Protein AF-A0A0F8AJ07-F1 (afdb_monomer)

pLDDT: mean 80.33, std 14.84, range [34.88, 97.62]

Sequence (71 aa):
MVQILEDRFVHPRFGSIKCVRTLRPVQKDEELMVAYGYDHKPTGKNGPEAPDWYKQELEEFQQRQAAPTGQ

Secondary structure (DSSP, 8-state):
-EEEEEEEEEETTTEEEEEEEESS---TT--EEE------S--SSS--SS-HHHHHHHHHHHHHHHS----

Mean predicted aligned error: 8.67 Å

Structure (mmCIF, N/CA/C/O backbone):
data_AF-A0A0F8AJ07-F1
#
_entry.id   AF-A0A0F8AJ07-F1
#
loop_
_atom_site.group_PDB
_atom_site.id
_atom_site.type_symbol
_atom_site.label_atom_id
_atom_site.label_alt_id
_atom_site.label_comp_id
_atom_site.label_asym_id
_atom_site.label_entity_id
_atom_site.label_seq_id
_atom_site.pdbx_PDB_ins_code
_atom_site.Cartn_x
_atom_site.Cartn_y
_atom_site.Cartn_z
_atom_site.occupancy
_atom_site.B_iso_or_equiv
_atom_site.auth_seq_id
_atom_site.auth_comp_id
_atom_site.auth_asym_id
_atom_site.auth_atom_id
_atom_site.pdbx_PDB_model_num
ATOM 1 N N . MET A 1 1 ? -8.357 -7.129 8.058 1.00 53.94 1 MET A N 1
ATOM 2 C CA . MET A 1 1 ? -7.146 -6.481 7.509 1.00 53.94 1 MET A CA 1
ATOM 3 C C . MET A 1 1 ? -6.072 -7.538 7.301 1.00 53.94 1 MET A C 1
ATOM 5 O O . MET A 1 1 ? -5.622 -8.143 8.272 1.00 53.94 1 MET A O 1
ATOM 9 N N . VAL A 1 2 ? -5.719 -7.857 6.053 1.00 59.09 2 VAL A N 1
ATOM 10 C CA . VAL A 1 2 ? -4.485 -8.610 5.773 1.00 59.09 2 VAL A CA 1
ATOM 11 C C . VAL A 1 2 ? -3.388 -7.577 5.638 1.00 59.09 2 VAL A C 1
ATOM 13 O O . VAL A 1 2 ? -3.478 -6.729 4.760 1.00 59.09 2 VAL A O 1
ATOM 16 N N . GLN A 1 3 ? -2.375 -7.639 6.492 1.00 69.25 3 GLN A N 1
ATOM 17 C CA . GLN A 1 3 ? -1.130 -6.938 6.219 1.00 69.25 3 GLN A CA 1
ATOM 18 C C . GLN A 1 3 ? -0.283 -7.831 5.314 1.00 69.25 3 GLN A C 1
ATOM 20 O O . GLN A 1 3 ? -0.098 -9.018 5.591 1.00 69.25 3 GLN A O 1
ATOM 25 N N . ILE A 1 4 ? 0.188 -7.275 4.209 1.00 80.19 4 ILE A N 1
ATOM 26 C CA . ILE A 1 4 ? 1.136 -7.911 3.291 1.00 80.19 4 ILE A CA 1
ATOM 27 C C . ILE A 1 4 ? 2.477 -7.176 3.365 1.00 80.19 4 ILE A C 1
ATOM 29 O O . ILE A 1 4 ? 2.537 -6.033 3.820 1.00 80.19 4 ILE A O 1
ATOM 33 N N . LEU A 1 5 ? 3.553 -7.834 2.938 1.00 82.62 5 LEU A N 1
ATOM 34 C CA . LEU A 1 5 ? 4.882 -7.230 2.861 1.00 82.62 5 LEU A CA 1
ATOM 35 C C . LEU A 1 5 ? 5.211 -6.823 1.428 1.00 82.62 5 LEU A C 1
ATOM 37 O O . LEU A 1 5 ? 4.857 -7.525 0.478 1.00 82.62 5 LEU A O 1
ATOM 41 N N . GLU A 1 6 ? 5.958 -5.732 1.296 1.00 84.56 6 GLU A N 1
ATOM 42 C CA . GLU A 1 6 ? 6.749 -5.478 0.098 1.00 84.56 6 GLU A CA 1
ATOM 43 C C . GLU A 1 6 ? 8.036 -6.316 0.156 1.00 84.56 6 GLU A C 1
ATOM 45 O O . GLU A 1 6 ? 8.850 -6.138 1.062 1.00 84.56 6 GLU A O 1
ATOM 50 N N . ASP A 1 7 ? 8.238 -7.211 -0.809 1.00 89.19 7 ASP A N 1
ATOM 51 C CA . ASP A 1 7 ? 9.419 -8.080 -0.892 1.00 89.19 7 ASP A CA 1
ATOM 52 C C . ASP A 1 7 ? 10.212 -7.800 -2.177 1.00 89.19 7 ASP A C 1
ATOM 54 O O . ASP A 1 7 ? 9.648 -7.370 -3.185 1.00 89.19 7 ASP A O 1
ATOM 58 N N . ARG A 1 8 ? 11.531 -8.015 -2.169 1.00 93.38 8 ARG A N 1
ATOM 59 C CA . ARG A 1 8 ? 12.351 -7.838 -3.380 1.00 93.38 8 ARG A CA 1
ATOM 60 C C . ARG A 1 8 ? 12.123 -9.011 -4.327 1.00 93.38 8 ARG A C 1
ATOM 62 O O . ARG A 1 8 ? 12.259 -10.165 -3.935 1.00 93.38 8 ARG A O 1
ATOM 69 N N . PHE A 1 9 ? 11.851 -8.720 -5.596 1.00 95.06 9 PHE A N 1
ATOM 70 C CA . PHE A 1 9 ? 11.573 -9.740 -6.600 1.00 95.06 9 PHE A CA 1
ATOM 71 C C . PHE A 1 9 ? 12.164 -9.377 -7.960 1.00 95.06 9 PHE A C 1
ATOM 73 O O . PHE A 1 9 ? 12.040 -8.247 -8.424 1.00 95.06 9 PHE A O 1
ATOM 80 N N . VAL A 1 10 ? 12.785 -10.349 -8.627 1.00 95.38 10 VAL A N 1
ATOM 81 C CA . VAL A 1 10 ? 13.303 -10.170 -9.988 1.00 95.38 10 VAL A CA 1
ATOM 82 C C . VAL A 1 10 ? 12.338 -10.833 -10.958 1.00 95.38 10 VAL A C 1
ATOM 84 O O . VAL A 1 10 ? 12.296 -12.056 -11.072 1.00 95.38 10 VAL A O 1
ATOM 87 N N . HIS A 1 11 ? 11.545 -10.023 -11.653 1.00 96.62 11 HIS A N 1
ATOM 88 C CA . HIS A 1 11 ? 10.589 -10.523 -12.630 1.00 96.62 11 HIS A CA 1
ATOM 89 C C . HIS A 1 11 ? 11.258 -10.64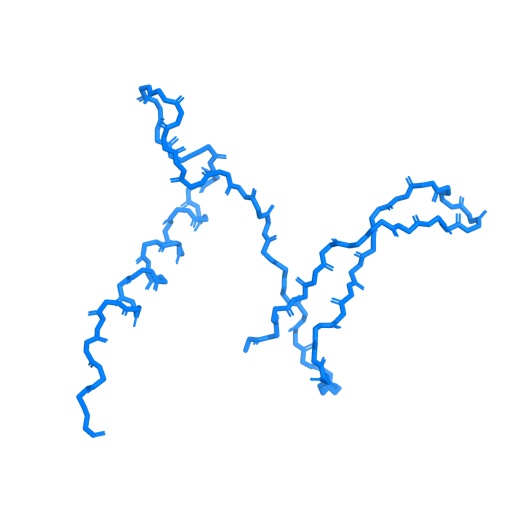7 -14.009 1.00 96.62 11 HIS A C 1
ATOM 91 O O . HIS A 1 11 ? 11.863 -9.678 -14.468 1.00 96.62 11 HIS A O 1
ATOM 97 N N . PRO A 1 12 ? 11.090 -11.763 -14.742 1.00 96.12 12 PRO A N 1
ATOM 98 C CA . PRO A 1 12 ? 11.769 -11.989 -16.025 1.00 96.12 12 PRO A CA 1
ATOM 99 C C . PRO A 1 12 ? 11.469 -10.918 -17.087 1.00 96.12 12 PRO A C 1
ATOM 101 O O . PRO A 1 12 ? 12.294 -10.668 -17.957 1.00 96.12 12 PRO A O 1
ATOM 104 N N . ARG A 1 13 ? 10.309 -10.250 -17.001 1.00 97.62 13 ARG A N 1
ATOM 105 C CA . ARG A 1 13 ? 9.949 -9.104 -17.861 1.00 97.62 13 ARG A CA 1
ATOM 106 C C . ARG A 1 13 ? 10.366 -7.736 -17.308 1.00 97.62 13 ARG A C 1
ATOM 108 O O . ARG A 1 13 ? 10.627 -6.838 -18.097 1.00 97.62 13 ARG A O 1
ATOM 115 N N . PHE A 1 14 ? 10.345 -7.546 -15.987 1.00 95.94 14 PHE A N 1
ATOM 116 C CA . PHE A 1 14 ? 10.448 -6.210 -15.369 1.00 95.94 14 PHE A CA 1
ATOM 117 C C . PHE A 1 14 ? 11.791 -5.966 -14.669 1.00 95.94 14 PHE A C 1
ATOM 119 O O . PHE A 1 14 ? 12.045 -4.858 -14.211 1.00 95.94 14 PHE A O 1
ATOM 126 N N . GLY A 1 15 ? 12.656 -6.979 -14.590 1.00 95.88 15 GLY A N 1
ATOM 127 C CA . GLY A 1 15 ? 13.901 -6.905 -13.837 1.00 95.88 15 GLY A CA 1
ATOM 128 C C . GLY A 1 15 ? 13.650 -6.827 -12.331 1.00 95.88 15 GLY A C 1
ATOM 129 O O . GLY A 1 15 ? 12.686 -7.399 -11.818 1.00 95.88 15 GLY A O 1
ATOM 130 N N . SER A 1 16 ? 14.545 -6.143 -11.620 1.00 96.75 16 SER A N 1
ATOM 131 C CA . SER A 1 16 ? 14.496 -5.988 -10.164 1.00 96.75 16 SER A CA 1
ATOM 132 C C . SER A 1 16 ? 13.412 -4.999 -9.744 1.00 96.75 16 SER A C 1
ATOM 134 O O . SER A 1 16 ? 13.541 -3.796 -9.958 1.00 96.75 16 SER A O 1
ATOM 136 N N . ILE A 1 17 ? 12.369 -5.513 -9.103 1.00 96.44 17 ILE A N 1
ATOM 137 C CA . ILE A 1 17 ? 11.222 -4.758 -8.599 1.00 96.44 17 ILE A CA 1
ATOM 138 C C . ILE A 1 17 ? 10.896 -5.176 -7.158 1.00 96.44 17 ILE A C 1
ATOM 140 O O . ILE A 1 17 ? 11.559 -6.033 -6.567 1.00 96.44 17 ILE A O 1
ATOM 144 N N . LYS A 1 18 ? 9.860 -4.568 -6.579 1.00 92.19 18 LYS A N 1
ATOM 145 C CA . LYS A 1 18 ? 9.192 -5.094 -5.386 1.00 92.19 18 LYS A CA 1
ATOM 146 C C . LYS A 1 18 ? 7.942 -5.874 -5.796 1.00 92.19 18 LYS A C 1
ATOM 148 O O . LYS A 1 18 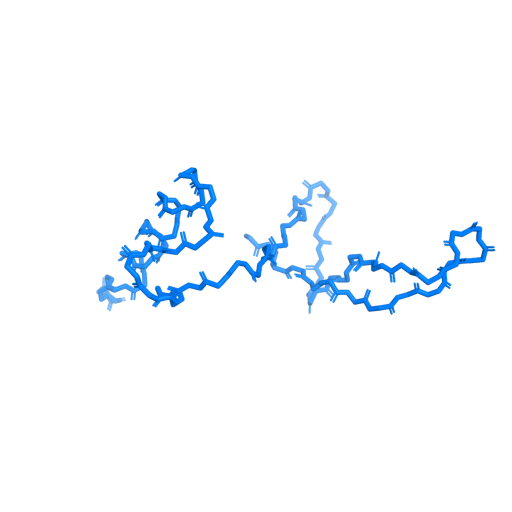? 7.282 -5.506 -6.767 1.00 92.19 18 LYS A O 1
ATOM 153 N N . CYS A 1 19 ? 7.611 -6.931 -5.062 1.00 92.88 19 CYS A N 1
ATOM 154 C CA . CYS A 1 19 ? 6.335 -7.628 -5.162 1.00 92.88 19 CYS A CA 1
ATOM 155 C C . CYS A 1 19 ? 5.567 -7.546 -3.842 1.00 92.88 19 CYS A C 1
ATOM 157 O O . CYS A 1 19 ? 6.120 -7.229 -2.789 1.00 92.88 19 CYS A O 1
ATOM 159 N N . VAL A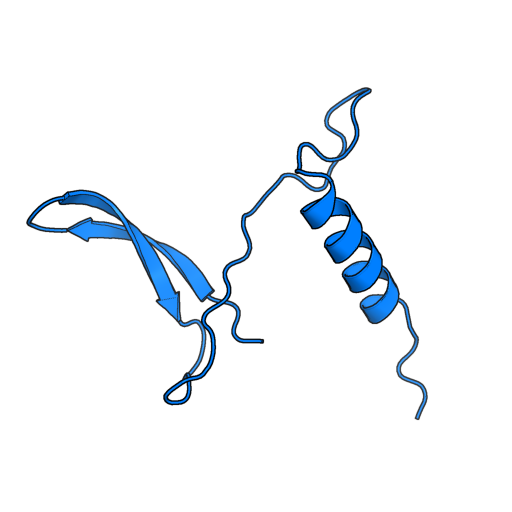 1 20 ? 4.276 -7.842 -3.918 1.00 91.94 20 VAL A N 1
ATOM 160 C CA . VAL A 1 20 ? 3.404 -7.968 -2.757 1.00 91.94 20 VAL A CA 1
ATOM 161 C C . VAL A 1 20 ? 3.377 -9.429 -2.318 1.00 91.94 20 VAL A C 1
ATOM 163 O O . VAL A 1 20 ? 3.027 -10.307 -3.108 1.00 91.94 20 VAL A O 1
ATOM 166 N N . ARG A 1 21 ? 3.714 -9.692 -1.053 1.00 91.38 21 ARG A N 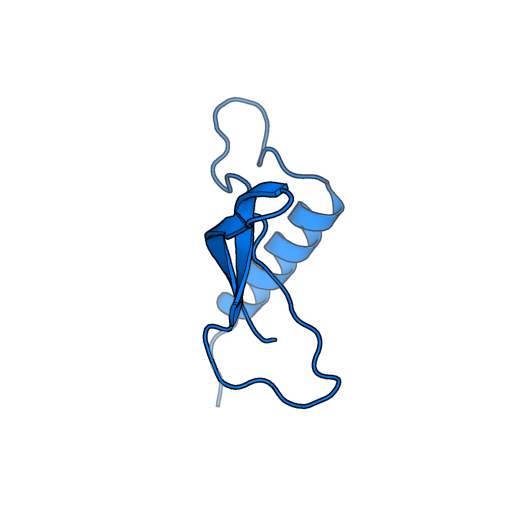1
ATOM 167 C CA . ARG A 1 21 ? 3.710 -11.034 -0.464 1.00 91.38 21 ARG A CA 1
ATOM 168 C C . ARG A 1 21 ? 2.749 -11.117 0.714 1.00 91.38 21 ARG A C 1
ATOM 170 O O . ARG A 1 21 ? 2.869 -10.378 1.689 1.00 91.38 21 ARG A O 1
ATOM 177 N N . THR A 1 22 ? 1.826 -12.071 0.6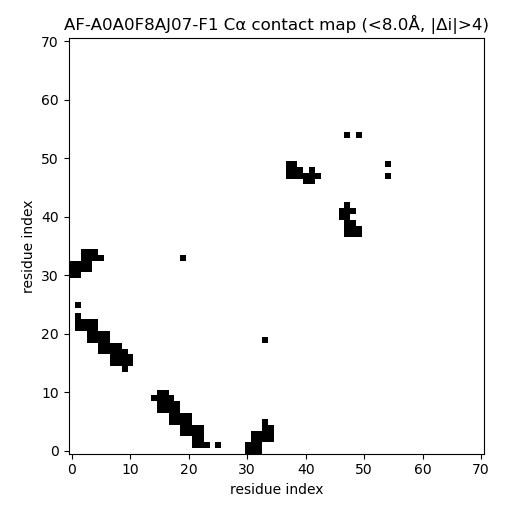58 1.00 90.12 22 THR A N 1
ATOM 178 C CA . THR A 1 22 ? 0.881 -12.334 1.747 1.00 90.12 22 THR A CA 1
ATOM 179 C C . THR A 1 22 ? 1.602 -12.866 2.988 1.00 90.12 22 THR A C 1
ATOM 181 O O . THR A 1 22 ? 2.348 -13.842 2.892 1.00 90.12 22 THR A O 1
ATOM 184 N N . LEU A 1 23 ? 1.353 -12.266 4.159 1.00 88.12 23 LEU A N 1
ATOM 185 C CA . LEU A 1 23 ? 1.885 -12.747 5.446 1.00 88.12 23 LEU A CA 1
ATOM 186 C C . LEU A 1 23 ? 1.126 -13.954 6.008 1.00 88.12 23 LEU A C 1
ATOM 188 O O . LEU A 1 23 ? 1.674 -14.732 6.783 1.00 88.12 23 LEU A O 1
ATOM 192 N N . ARG A 1 24 ? -0.145 -14.097 5.628 1.00 88.56 24 ARG A N 1
ATOM 193 C CA . ARG A 1 24 ? -1.068 -15.140 6.086 1.00 88.56 24 ARG A CA 1
ATOM 194 C C . ARG A 1 24 ? -1.970 -15.588 4.931 1.00 88.56 24 ARG A C 1
ATOM 196 O O . ARG A 1 24 ? -2.028 -14.872 3.931 1.00 88.56 24 ARG A O 1
ATOM 203 N N . PRO A 1 25 ? -2.693 -16.717 5.056 1.00 90.50 25 PRO A N 1
ATOM 204 C CA . PRO A 1 25 ? -3.726 -17.083 4.095 1.00 90.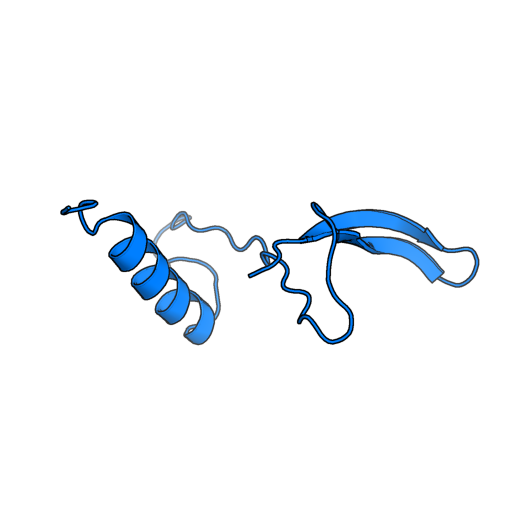50 25 PRO A CA 1
ATOM 205 C C . PRO A 1 25 ? -4.751 -15.956 3.919 1.00 90.50 25 PRO A C 1
ATOM 207 O O . PRO A 1 25 ? -5.131 -15.290 4.890 1.00 90.50 25 PRO A O 1
ATOM 210 N N . VAL A 1 26 ? -5.172 -15.759 2.672 1.00 90.31 26 VAL A N 1
ATOM 211 C CA . VAL A 1 26 ? -6.121 -14.725 2.248 1.00 90.31 26 VAL A CA 1
ATOM 212 C C . VAL A 1 26 ? -7.291 -15.401 1.549 1.00 90.31 26 VAL A C 1
ATOM 214 O O . VAL A 1 26 ? -7.091 -16.354 0.790 1.00 90.31 26 VAL A O 1
ATOM 217 N N . GLN A 1 27 ? -8.506 -14.938 1.826 1.00 92.75 27 GLN A N 1
ATOM 218 C CA . GLN A 1 27 ? -9.703 -15.450 1.165 1.00 92.75 27 GLN A CA 1
ATOM 219 C C . GLN A 1 27 ? -9.869 -14.860 -0.236 1.00 92.75 27 GLN A C 1
ATOM 221 O O . GLN A 1 27 ? -9.343 -13.797 -0.563 1.00 92.75 27 GLN A O 1
ATOM 226 N N . LYS A 1 28 ? -10.638 -15.552 -1.079 1.00 93.38 28 LYS A N 1
ATOM 227 C CA . LYS A 1 28 ? -11.059 -14.979 -2.356 1.00 93.38 28 LYS A CA 1
ATOM 228 C C . LYS A 1 28 ? -11.818 -13.674 -2.081 1.00 93.38 28 LYS A C 1
ATOM 230 O O . LYS A 1 28 ? -12.636 -13.633 -1.169 1.00 93.38 28 LYS A O 1
ATOM 235 N N . ASP A 1 29 ? -11.517 -12.642 -2.863 1.00 92.44 29 ASP A N 1
ATOM 236 C CA . ASP A 1 29 ? -12.130 -11.312 -2.770 1.00 92.44 29 ASP A CA 1
ATOM 237 C C . ASP A 1 29 ? -11.789 -10.527 -1.476 1.00 92.44 29 ASP A C 1
ATOM 239 O O . ASP A 1 29 ? -12.307 -9.432 -1.270 1.00 92.44 29 ASP A O 1
ATOM 243 N N . GLU A 1 30 ? -10.881 -11.027 -0.619 1.00 90.44 30 GLU A N 1
ATOM 244 C CA . GLU A 1 30 ? -10.337 -10.256 0.512 1.00 90.44 30 GLU A CA 1
ATOM 245 C C . GLU A 1 30 ? -9.326 -9.214 0.001 1.00 90.44 30 GLU A C 1
ATOM 247 O O . GLU A 1 30 ? -8.395 -9.527 -0.746 1.00 90.44 30 GLU 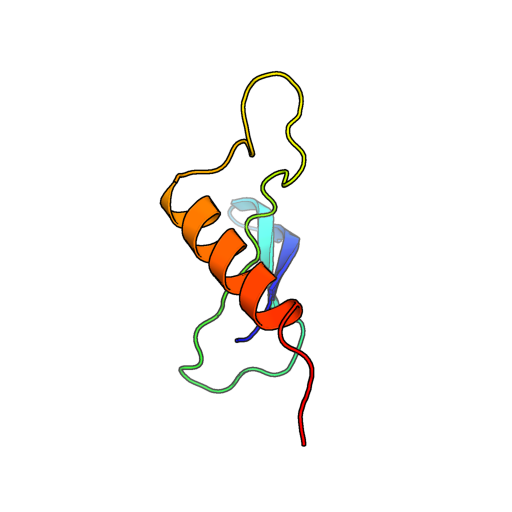A O 1
ATOM 252 N N . GLU A 1 31 ? -9.505 -7.960 0.416 1.00 90.56 31 GLU A N 1
ATOM 253 C CA . GLU A 1 31 ? -8.640 -6.854 0.012 1.00 90.56 31 GLU A CA 1
ATOM 254 C C . GLU A 1 31 ? -7.227 -6.992 0.601 1.00 90.56 31 GLU A C 1
ATOM 256 O O . GLU A 1 31 ? -7.028 -7.182 1.809 1.00 90.56 31 GLU A O 1
ATOM 261 N N . LEU A 1 32 ? -6.227 -6.876 -0.274 1.00 89.62 32 LEU A N 1
ATOM 262 C CA . LEU A 1 32 ? -4.817 -6.917 0.088 1.00 89.62 32 LEU A CA 1
ATOM 263 C C . LEU A 1 32 ? -4.338 -5.511 0.453 1.00 89.62 32 LEU A C 1
ATOM 265 O O . LEU A 1 32 ? -4.253 -4.648 -0.416 1.00 89.62 32 LEU A O 1
ATOM 269 N N . MET A 1 33 ? -3.963 -5.297 1.716 1.00 87.81 33 MET A N 1
ATOM 270 C CA . MET A 1 33 ? -3.454 -4.005 2.186 1.00 87.81 33 MET A CA 1
ATOM 271 C C . MET A 1 33 ? -1.990 -4.097 2.625 1.00 87.81 33 MET A C 1
ATOM 273 O O . MET A 1 33 ? -1.581 -5.031 3.319 1.00 87.81 33 MET A O 1
ATOM 277 N N . VAL A 1 34 ? -1.188 -3.110 2.227 1.00 87.56 34 VAL A N 1
ATOM 278 C CA . VAL A 1 34 ? 0.243 -3.012 2.547 1.00 87.56 34 VAL A CA 1
ATOM 279 C C . VAL A 1 34 ? 0.503 -1.798 3.425 1.00 87.56 34 VAL A C 1
ATOM 281 O O . VAL A 1 34 ? -0.098 -0.742 3.244 1.00 87.56 34 VAL A O 1
ATOM 284 N N . ALA A 1 35 ? 1.415 -1.937 4.385 1.00 86.25 35 ALA A N 1
ATOM 285 C CA . ALA A 1 35 ? 1.913 -0.782 5.113 1.00 86.25 35 ALA A CA 1
ATOM 286 C C . ALA A 1 35 ? 2.878 -0.006 4.207 1.00 86.25 35 ALA A C 1
ATOM 288 O O . ALA A 1 35 ? 3.940 -0.517 3.865 1.00 86.25 35 ALA A O 1
ATOM 289 N N . TYR A 1 36 ? 2.524 1.232 3.855 1.00 84.62 36 TYR A N 1
ATOM 290 C CA . TYR A 1 36 ? 3.335 2.090 2.980 1.00 84.62 36 TYR A CA 1
ATOM 291 C C . TYR A 1 36 ? 4.738 2.406 3.524 1.00 84.62 36 TYR A C 1
ATOM 293 O O . TYR A 1 36 ? 5.618 2.784 2.759 1.00 84.62 36 TYR A O 1
ATOM 301 N N . GLY A 1 37 ? 4.959 2.251 4.834 1.00 82.19 37 GLY A N 1
ATOM 302 C CA . GLY A 1 37 ? 6.283 2.413 5.437 1.00 82.19 37 GLY A CA 1
ATOM 303 C C . GLY A 1 37 ? 6.778 3.860 5.508 1.00 82.19 37 GLY A C 1
ATOM 304 O O . GLY A 1 37 ? 7.987 4.072 5.537 1.00 82.19 37 GLY A O 1
ATOM 305 N N . TYR A 1 38 ? 5.871 4.846 5.535 1.00 83.31 38 TYR A N 1
ATOM 306 C CA . TYR A 1 38 ? 6.237 6.231 5.843 1.00 83.31 38 TYR A CA 1
ATOM 307 C C . TYR A 1 38 ? 6.917 6.323 7.210 1.00 83.31 38 TYR A C 1
ATOM 309 O O . TYR A 1 38 ? 6.558 5.588 8.132 1.00 83.31 38 TYR A O 1
ATOM 317 N N . ASP A 1 39 ? 7.878 7.237 7.349 1.00 75.31 39 ASP A N 1
ATOM 318 C CA . ASP A 1 39 ? 8.498 7.486 8.646 1.00 75.31 39 ASP A CA 1
ATOM 319 C C . ASP A 1 39 ? 7.478 8.153 9.577 1.00 75.31 39 ASP A C 1
ATOM 321 O O . ASP A 1 39 ? 6.885 9.190 9.268 1.00 75.31 39 ASP A O 1
ATOM 325 N N . HIS A 1 40 ? 7.232 7.506 10.713 1.00 71.75 40 HIS A N 1
ATOM 326 C CA . HIS A 1 40 ? 6.303 7.993 11.732 1.00 71.75 40 HIS A CA 1
ATOM 327 C C . HIS A 1 40 ? 6.983 8.943 12.713 1.00 71.75 40 HIS A C 1
ATOM 329 O O . HIS A 1 40 ? 6.302 9.600 13.501 1.00 71.75 40 HIS A O 1
ATOM 335 N N . LYS A 1 41 ? 8.317 9.020 12.697 1.00 63.75 41 LYS A N 1
ATOM 336 C CA . LYS A 1 41 ? 9.070 9.948 13.529 1.00 63.75 41 LYS A CA 1
ATOM 337 C C . LYS A 1 41 ? 9.143 11.301 12.821 1.00 63.75 41 LYS A C 1
ATOM 339 O O . LYS A 1 41 ? 9.455 11.363 11.635 1.00 63.75 41 LYS A O 1
ATOM 344 N N . PRO A 1 42 ? 8.895 12.407 13.536 1.00 60.03 42 PRO A N 1
ATOM 345 C CA . PRO A 1 42 ? 9.156 13.728 12.996 1.00 60.03 42 PRO A CA 1
ATOM 346 C C . PRO A 1 42 ? 10.672 13.910 12.884 1.00 60.03 42 PRO A C 1
ATOM 348 O O . PRO A 1 42 ? 11.365 14.171 13.871 1.00 60.03 42 PRO A O 1
ATOM 351 N N . THR A 1 43 ? 11.216 13.747 11.684 1.00 51.91 43 THR A N 1
ATOM 352 C CA . THR A 1 43 ? 12.622 14.044 11.403 1.00 51.91 43 THR A CA 1
ATOM 353 C C . THR A 1 43 ? 12.770 15.565 11.252 1.00 51.91 43 THR A C 1
ATOM 355 O O . THR A 1 43 ? 12.864 16.098 10.152 1.00 51.91 43 THR A O 1
ATOM 358 N N . GLY A 1 44 ? 12.735 16.300 12.372 1.00 61.19 44 GLY A N 1
ATOM 359 C CA . GLY A 1 44 ? 12.915 17.760 12.423 1.00 61.19 44 GLY A CA 1
ATOM 360 C C . GLY A 1 44 ? 11.649 18.570 12.755 1.00 61.19 44 GLY A C 1
ATOM 361 O O . GLY A 1 44 ? 10.830 18.150 13.563 1.00 61.19 44 GLY A O 1
ATOM 362 N N . LYS A 1 45 ? 11.523 19.782 12.180 1.00 52.50 45 LYS A N 1
ATOM 363 C CA . LYS A 1 45 ? 10.409 20.740 12.415 1.00 52.50 45 LYS A CA 1
ATOM 364 C C . LYS A 1 45 ? 9.115 20.412 11.659 1.00 52.50 45 LYS A C 1
ATOM 366 O O . LYS A 1 45 ? 8.098 21.057 11.898 1.00 52.50 45 LYS A O 1
ATOM 371 N N . ASN A 1 46 ? 9.163 19.452 10.747 1.00 53.97 46 ASN A N 1
ATOM 372 C CA . ASN A 1 46 ? 8.016 19.015 9.967 1.00 53.97 46 ASN A CA 1
ATOM 373 C C . ASN A 1 46 ? 7.549 17.684 10.565 1.00 53.97 46 ASN A C 1
ATOM 375 O O . ASN A 1 46 ? 8.385 16.857 10.923 1.00 53.97 46 ASN A O 1
ATOM 379 N N . GLY A 1 47 ? 6.237 17.519 10.752 1.00 59.41 47 GLY A N 1
ATOM 380 C CA . GLY A 1 47 ? 5.637 16.292 11.289 1.00 59.41 47 GLY A CA 1
ATOM 381 C C . GLY A 1 47 ? 5.927 15.051 10.427 1.00 59.41 47 GLY A C 1
ATOM 382 O O . GLY A 1 47 ? 6.777 15.111 9.542 1.00 59.41 47 GLY A O 1
ATOM 383 N N . PRO A 1 48 ? 5.217 13.927 10.641 1.00 63.25 48 PRO A N 1
ATOM 384 C CA . PRO A 1 48 ? 5.397 12.721 9.831 1.00 63.25 4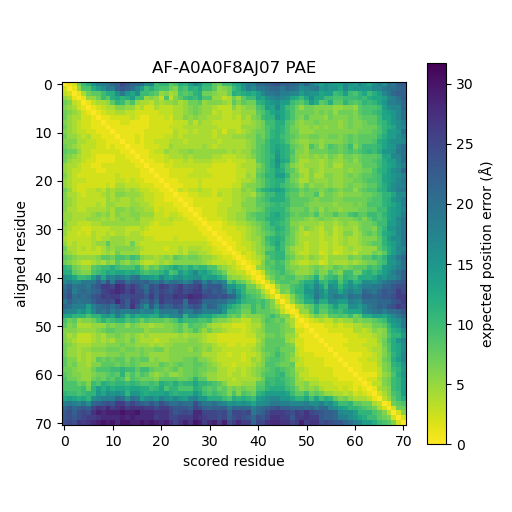8 PRO A CA 1
ATOM 385 C C . PRO A 1 48 ? 5.406 13.079 8.339 1.00 63.25 48 PRO A C 1
ATOM 387 O O . PRO A 1 48 ? 4.505 13.794 7.883 1.00 63.25 48 PRO A O 1
ATOM 390 N N . GLU A 1 49 ? 6.415 12.631 7.587 1.00 75.44 49 GLU A N 1
ATOM 391 C CA . GLU A 1 49 ? 6.560 12.929 6.152 1.00 75.44 49 GLU A CA 1
ATOM 392 C C . GLU A 1 49 ? 5.614 12.034 5.335 1.00 75.44 49 GLU A C 1
ATOM 394 O O . GLU A 1 49 ? 6.009 11.225 4.500 1.00 75.44 49 GLU A O 1
ATOM 399 N N . ALA A 1 50 ? 4.329 12.139 5.657 1.00 81.69 50 ALA A N 1
ATOM 400 C CA . ALA A 1 50 ? 3.249 11.374 5.075 1.00 81.69 50 ALA A CA 1
ATOM 401 C C . ALA A 1 50 ? 2.120 12.312 4.622 1.00 81.69 50 ALA A C 1
ATOM 403 O O . ALA A 1 50 ? 1.945 13.401 5.190 1.00 81.69 50 ALA A O 1
ATOM 404 N N . PRO A 1 51 ? 1.330 11.904 3.618 1.00 86.81 51 PRO A N 1
ATOM 405 C CA . PRO A 1 51 ? 0.122 12.621 3.230 1.00 86.81 51 PRO A CA 1
ATOM 406 C C . PRO A 1 51 ? -0.876 12.766 4.386 1.00 86.81 51 PRO A C 1
ATOM 408 O O . PRO A 1 51 ? -0.898 11.951 5.308 1.00 86.81 51 PRO A O 1
ATOM 411 N N . ASP A 1 52 ? -1.743 13.775 4.317 1.00 86.31 52 ASP A N 1
ATOM 412 C CA . ASP A 1 52 ? -2.685 14.073 5.404 1.00 86.31 52 ASP A CA 1
ATOM 413 C C . ASP A 1 52 ? -3.693 12.945 5.654 1.00 86.31 52 ASP A C 1
ATOM 415 O O . ASP A 1 52 ? -3.961 12.628 6.810 1.00 86.31 52 ASP A O 1
ATOM 419 N N . TRP A 1 53 ? -4.163 12.268 4.599 1.00 89.00 53 TRP A N 1
ATOM 420 C CA . TRP A 1 53 ? -5.032 11.091 4.734 1.00 89.00 53 TRP A CA 1
ATOM 421 C C . TRP A 1 53 ? -4.364 9.978 5.558 1.00 89.00 53 TRP A C 1
ATOM 423 O O . TRP A 1 53 ? -4.989 9.396 6.437 1.00 89.00 53 TRP A O 1
ATOM 433 N N . TYR A 1 54 ? -3.059 9.757 5.363 1.00 86.50 54 TYR A N 1
ATOM 434 C CA . TYR A 1 54 ? -2.303 8.744 6.101 1.00 86.50 54 TYR A CA 1
ATOM 435 C C . TYR A 1 54 ? -2.119 9.135 7.568 1.00 86.50 54 TYR A C 1
ATOM 437 O O . TYR A 1 54 ? -2.189 8.288 8.454 1.00 86.50 54 TYR A O 1
ATOM 445 N N . LYS A 1 55 ? -1.882 10.425 7.842 1.00 84.19 55 LYS A N 1
ATOM 446 C CA . LYS A 1 55 ? -1.759 10.940 9.214 1.00 84.19 55 LYS A CA 1
ATOM 447 C C . LYS A 1 55 ? -3.062 10.780 9.995 1.00 84.19 55 LYS A C 1
ATOM 449 O O . LYS A 1 55 ? -3.005 10.398 11.159 1.00 84.19 55 LYS A O 1
ATOM 454 N N . GLN A 1 56 ? -4.203 11.044 9.355 1.00 86.38 56 GLN A N 1
ATOM 455 C CA . GLN A 1 56 ? -5.526 10.862 9.958 1.00 86.38 56 GLN A CA 1
ATOM 456 C C . GLN A 1 56 ? -5.769 9.392 10.318 1.00 86.38 56 GLN A C 1
ATOM 458 O O . GLN A 1 56 ? -6.047 9.086 11.475 1.00 86.38 56 GLN A O 1
ATOM 463 N N . GLU A 1 57 ? -5.555 8.471 9.373 1.00 85.56 57 GLU A N 1
ATOM 464 C CA . GLU A 1 57 ? -5.704 7.033 9.637 1.00 85.56 57 GLU A CA 1
ATOM 465 C C . GLU A 1 57 ? -4.712 6.525 10.699 1.00 85.56 57 GLU A C 1
ATOM 467 O O . GLU A 1 57 ? -5.043 5.647 11.500 1.00 85.56 57 GLU A O 1
ATOM 472 N N . LEU A 1 58 ? -3.492 7.079 10.743 1.00 83.62 58 LEU A N 1
ATOM 473 C CA . LEU A 1 58 ? -2.492 6.748 11.760 1.00 83.62 58 LEU A CA 1
ATOM 474 C C . LEU A 1 58 ? -2.948 7.169 13.164 1.00 83.62 58 LEU A C 1
ATOM 476 O O . LEU A 1 58 ? -2.770 6.400 14.109 1.00 83.62 58 LEU A O 1
ATOM 480 N N . GLU A 1 59 ? -3.542 8.355 13.307 1.00 85.12 59 GLU A N 1
ATOM 481 C CA . GLU A 1 59 ? -4.103 8.825 14.577 1.00 85.12 59 GLU A CA 1
ATOM 482 C C . GLU A 1 59 ? -5.246 7.910 15.044 1.00 85.12 59 GLU A C 1
ATOM 484 O O . GLU A 1 59 ? -5.240 7.442 16.185 1.00 85.12 59 GLU A O 1
ATOM 489 N N . GLU A 1 60 ? -6.178 7.564 14.151 1.00 86.25 60 GLU A N 1
ATOM 490 C CA . GLU A 1 60 ? -7.265 6.624 14.453 1.00 86.25 60 GLU A CA 1
ATOM 491 C C . GLU A 1 60 ? -6.734 5.243 14.860 1.00 86.25 60 GLU A C 1
ATOM 493 O O . GLU A 1 60 ? -7.232 4.618 15.801 1.00 86.25 60 GLU A O 1
ATOM 498 N N . PHE A 1 61 ? -5.702 4.753 14.169 1.00 84.31 61 PHE A N 1
ATOM 499 C CA . PHE A 1 61 ? -5.058 3.482 14.483 1.00 84.31 61 PHE A CA 1
ATOM 500 C C . PHE A 1 61 ? -4.401 3.500 15.869 1.00 84.31 61 PHE A C 1
ATOM 50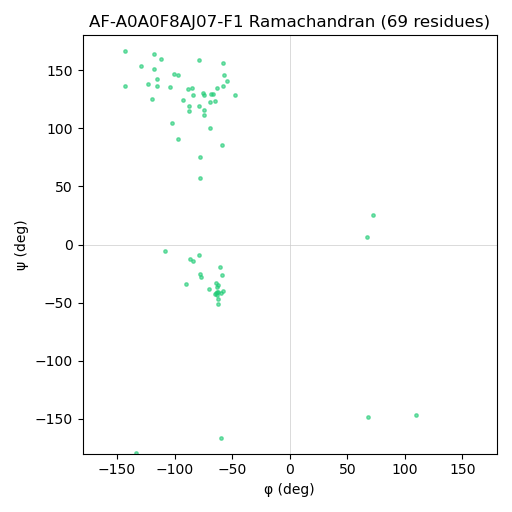2 O O . PHE A 1 61 ? -4.580 2.555 16.640 1.00 84.31 61 PHE A O 1
ATOM 509 N N . GLN A 1 62 ? -3.695 4.579 16.222 1.00 83.06 62 GLN A N 1
ATOM 510 C CA . GLN A 1 62 ? -3.087 4.750 17.545 1.00 83.06 62 GLN A CA 1
ATOM 511 C C . GLN A 1 62 ? -4.143 4.822 18.655 1.00 83.06 62 GLN A C 1
ATOM 513 O O . GLN A 1 62 ? -3.988 4.171 19.688 1.00 83.06 62 GLN A O 1
ATOM 518 N N . GLN A 1 63 ? -5.247 5.541 18.435 1.00 84.19 63 GLN A N 1
ATOM 519 C CA . GLN A 1 63 ? -6.355 5.610 19.394 1.00 84.19 63 GLN A CA 1
ATOM 520 C C . GLN A 1 63 ? -6.995 4.234 19.635 1.00 84.19 63 GLN A C 1
ATOM 522 O O . GLN A 1 63 ? -7.266 3.871 20.780 1.00 84.19 63 GLN A O 1
ATOM 527 N N . ARG A 1 64 ? -7.177 3.426 18.580 1.00 81.69 64 ARG A N 1
ATOM 528 C CA . ARG A 1 64 ? -7.691 2.047 18.696 1.00 81.69 64 ARG A CA 1
ATOM 529 C C . ARG A 1 64 ? -6.754 1.126 19.478 1.00 81.69 64 ARG A C 1
ATOM 531 O O . ARG A 1 64 ? -7.237 0.229 20.158 1.00 81.69 64 ARG A O 1
ATOM 538 N N . GLN A 1 65 ? -5.440 1.334 19.391 1.00 72.31 65 GLN A N 1
ATOM 539 C CA . GLN A 1 65 ? -4.459 0.573 20.176 1.00 72.31 65 GLN A CA 1
ATOM 540 C C . GLN A 1 65 ? -4.361 1.034 21.636 1.00 72.31 65 GLN A C 1
ATOM 542 O O . GLN A 1 65 ? -4.015 0.235 22.502 1.00 72.31 65 GLN A O 1
ATOM 547 N N . ALA A 1 66 ? -4.650 2.309 21.910 1.00 66.06 66 ALA A N 1
ATOM 548 C CA . ALA A 1 66 ? -4.610 2.888 23.251 1.00 66.06 66 ALA A CA 1
ATOM 549 C C . ALA A 1 66 ? -5.895 2.650 24.066 1.00 66.06 66 ALA A C 1
ATOM 551 O O . ALA A 1 66 ? -5.892 2.848 25.282 1.00 66.06 66 ALA A O 1
ATOM 552 N N . ALA A 1 67 ? -6.990 2.228 23.427 1.00 53.78 67 ALA A N 1
ATOM 553 C CA . ALA A 1 67 ? -8.195 1.813 24.133 1.00 53.78 67 ALA A CA 1
ATOM 554 C C . ALA A 1 67 ? -7.896 0.544 24.962 1.00 53.78 67 ALA A C 1
ATOM 556 O O . ALA A 1 67 ? -7.441 -0.453 24.396 1.00 53.78 67 ALA A O 1
ATOM 557 N N . PRO A 1 68 ? -8.129 0.539 26.290 1.00 52.09 68 PRO A N 1
ATOM 558 C CA . PRO A 1 68 ? -7.941 -0.663 27.085 1.00 52.09 68 PRO A CA 1
ATOM 559 C C . PRO A 1 68 ? -8.915 -1.735 26.596 1.00 52.09 68 PRO A C 1
ATOM 561 O O . PRO A 1 68 ? -10.101 -1.463 26.405 1.00 52.09 68 PRO A O 1
ATOM 564 N N . THR A 1 69 ? -8.417 -2.959 26.431 1.00 53.06 69 THR A N 1
ATOM 565 C CA . THR A 1 69 ? -9.233 -4.171 26.335 1.00 53.06 69 THR A CA 1
ATOM 566 C C . THR A 1 69 ? -10.056 -4.293 27.618 1.00 53.06 69 THR A C 1
ATOM 568 O O . THR A 1 69 ? -9.628 -4.894 28.599 1.00 53.06 69 THR A O 1
ATOM 571 N N . GLY A 1 70 ? -11.206 -3.632 27.646 1.00 52.75 70 GLY A N 1
ATOM 572 C CA . GLY A 1 70 ? -12.211 -3.757 28.683 1.00 52.75 70 GLY A CA 1
ATOM 573 C C . GLY A 1 70 ? -13.273 -4.741 28.226 1.00 52.75 70 GLY A C 1
ATOM 574 O O . GLY A 1 70 ? -14.214 -4.320 27.561 1.00 52.75 70 GLY A O 1
ATOM 575 N N . GLN A 1 71 ? -13.070 -6.019 28.555 1.00 34.88 71 GLN A N 1
ATOM 576 C CA . GLN A 1 71 ? -14.032 -6.990 29.112 1.00 34.88 71 GLN A CA 1
ATOM 577 C C . GLN A 1 71 ? -13.515 -8.421 28.947 1.00 34.88 71 GLN A C 1
ATOM 579 O O . GLN A 1 71 ? -13.154 -8.803 27.813 1.00 34.88 71 GLN A O 1
#

Solvent-accessible surface area (backbone atoms only — not comparable to full-atom values): 4732 Å² total; per-residue (Å²): 135,48,64,32,42,83,40,87,38,74,40,97,87,73,42,83,43,74,41,84,40,75,73,60,94,75,59,89,92,57,72,85,40,65,77,87,75,63,55,79,62,52,83,67,97,49,63,48,77,56,59,68,72,57,52,54,53,48,52,55,52,51,52,64,68,68,52,75,92,85,128

InterPro domains:
  IPR046341 SET domain superfamily [G3DSA:2.170.270.10] (4-37)
  IPR046341 SET domain superfamily [SSF82199] (9-55)

Radius of gyration: 16.38 Å; Cα contacts (8 Å, |Δi|>4): 70; chains: 1; bounding box: 28×38×47 Å

Foldseek 3Di:
DFEWDFDWDQDPVPGTDTDTGTPDDDDVPGDYDYDPPFDQCPPPPDGGPDDPVVVVVVVVVVVVVPDDPDD

Organism: Larimichthys crocea (NCBI:txid215358)